Protein AF-A0A9K3DC18-F1 (afdb_monomer_lite)

Sequence (46 aa):
LLEHPNVVHLLEVIDTPRHIYLVMEMLNNGELFDYIVAHQRIREKE

Structure (mmCIF, N/CA/C/O backbone):
data_AF-A0A9K3DC18-F1
#
_entry.id   AF-A0A9K3DC18-F1
#
loop_
_atom_site.group_PDB
_atom_site.id
_atom_site.type_symbol
_atom_site.label_atom_id
_atom_site.label_alt_id
_atom_site.label_comp_id
_atom_site.label_asym_id
_atom_site.label_entity_id
_atom_site.label_seq_id
_atom_site.pdbx_PDB_ins_code
_atom_site.Cartn_x
_atom_site.Cartn_y
_atom_site.Cartn_z
_atom_site.occupancy
_atom_site.B_iso_or_equiv
_atom_site.auth_seq_id
_atom_site.auth_comp_id
_atom_site.auth_asym_id
_atom_site.auth_atom_id
_atom_site.pdbx_PDB_model_num
ATOM 1 N N . LEU A 1 1 ? 7.052 5.640 16.738 1.00 67.00 1 LEU A N 1
ATOM 2 C CA . LEU A 1 1 ? 6.148 5.748 15.575 1.00 67.00 1 LEU A CA 1
ATOM 3 C C . LEU A 1 1 ? 7.019 5.678 14.328 1.00 67.00 1 LEU A C 1
ATOM 5 O O . LEU A 1 1 ? 8.119 6.216 14.374 1.00 67.00 1 LEU A O 1
ATOM 9 N N . LEU A 1 2 ? 6.616 4.940 13.294 1.00 78.94 2 LEU A N 1
ATOM 10 C CA . LEU A 1 2 ? 7.419 4.786 12.079 1.00 78.94 2 LEU A CA 1
ATOM 11 C C . LEU A 1 2 ? 7.195 6.016 11.186 1.00 78.94 2 LEU A C 1
ATOM 13 O O . LEU A 1 2 ? 6.162 6.125 10.535 1.00 78.94 2 LEU A O 1
ATOM 17 N N . GLU A 1 3 ? 8.143 6.947 11.188 1.00 88.69 3 GLU A N 1
ATOM 18 C CA . GLU A 1 3 ? 8.123 8.137 10.335 1.00 88.69 3 GLU A CA 1
ATOM 19 C C . GLU A 1 3 ? 9.379 8.136 9.471 1.00 88.69 3 GLU A C 1
ATOM 21 O O . GLU A 1 3 ? 10.497 8.256 9.972 1.00 88.69 3 GLU A O 1
ATOM 26 N N . HIS A 1 4 ? 9.199 7.932 8.167 1.00 94.94 4 HIS A N 1
ATOM 27 C CA . HIS A 1 4 ? 10.295 7.892 7.211 1.00 94.94 4 HIS A CA 1
ATOM 28 C C . HIS A 1 4 ? 9.815 8.408 5.849 1.00 94.94 4 HIS A C 1
ATOM 30 O O . HIS A 1 4 ? 8.759 7.979 5.393 1.00 94.94 4 HIS A O 1
ATOM 36 N N . PRO A 1 5 ? 10.594 9.248 5.145 1.00 94.62 5 PRO A N 1
ATOM 37 C CA . PRO A 1 5 ? 10.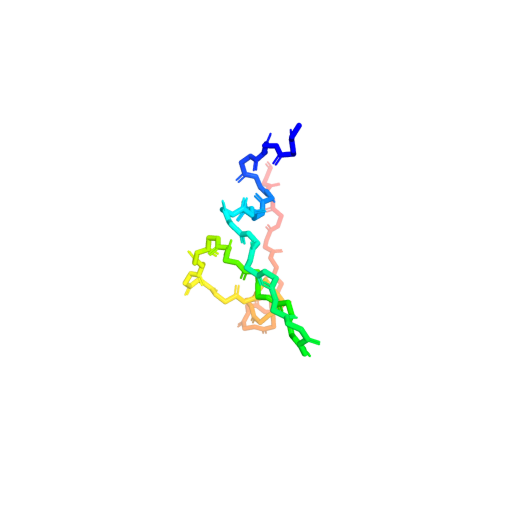182 9.871 3.879 1.00 94.62 5 PRO A CA 1
ATOM 38 C C . PRO A 1 5 ? 9.872 8.891 2.734 1.00 94.62 5 PRO A C 1
ATOM 40 O O . PRO A 1 5 ? 9.312 9.288 1.718 1.00 94.62 5 PRO A O 1
ATOM 43 N N . ASN A 1 6 ? 10.265 7.621 2.858 1.00 94.56 6 ASN A N 1
ATOM 44 C CA . ASN A 1 6 ? 10.034 6.580 1.848 1.00 94.56 6 ASN A CA 1
ATOM 45 C C . ASN A 1 6 ? 9.153 5.427 2.346 1.00 94.56 6 ASN A C 1
ATOM 47 O O . ASN A 1 6 ? 9.166 4.352 1.752 1.00 94.56 6 ASN A O 1
ATOM 51 N N . VAL A 1 7 ? 8.429 5.621 3.450 1.00 94.62 7 VAL A N 1
ATOM 52 C CA . VAL A 1 7 ? 7.431 4.664 3.934 1.00 94.62 7 VAL A CA 1
ATOM 53 C C . VAL A 1 7 ? 6.098 5.386 4.047 1.00 94.62 7 VAL A C 1
ATOM 55 O O . VAL A 1 7 ? 6.046 6.468 4.621 1.00 94.62 7 VAL A O 1
ATOM 58 N N . VAL A 1 8 ? 5.035 4.787 3.503 1.00 94.62 8 VAL A N 1
ATOM 59 C CA . VAL A 1 8 ? 3.676 5.337 3.600 1.00 94.62 8 VAL A CA 1
ATOM 60 C C . VAL A 1 8 ? 3.306 5.563 5.057 1.00 94.62 8 VAL A C 1
ATOM 62 O O . VAL A 1 8 ? 3.434 4.660 5.890 1.00 94.62 8 VAL A O 1
ATOM 65 N N . HIS A 1 9 ? 2.817 6.764 5.346 1.00 94.94 9 HIS A N 1
ATOM 66 C CA . HIS A 1 9 ? 2.366 7.097 6.680 1.00 94.94 9 HIS A CA 1
ATOM 67 C C . HIS A 1 9 ? 0.948 6.570 6.942 1.00 94.94 9 HIS A C 1
ATOM 69 O O . HIS A 1 9 ? 0.035 6.734 6.125 1.00 94.94 9 HIS A O 1
ATOM 75 N N . LEU A 1 10 ? 0.768 5.946 8.108 1.00 95.62 10 LEU A N 1
ATOM 76 C CA . LEU A 1 10 ? -0.538 5.561 8.637 1.00 95.62 10 LEU A CA 1
ATOM 77 C C . LEU A 1 10 ? -1.076 6.722 9.474 1.00 95.62 10 LEU A C 1
ATOM 79 O O . LEU A 1 10 ? -0.544 7.008 10.543 1.00 95.62 10 LEU A O 1
ATOM 83 N N . LEU A 1 11 ? -2.121 7.376 8.975 1.00 95.12 11 LEU A N 1
ATOM 84 C CA . LEU A 1 11 ? -2.705 8.573 9.577 1.00 95.12 11 LEU A CA 1
ATOM 85 C C . LEU A 1 11 ? -3.673 8.211 10.706 1.00 95.12 11 LEU A C 1
ATOM 87 O O . LEU A 1 11 ? -3.631 8.805 11.780 1.00 95.12 11 LEU A O 1
ATOM 91 N N . GLU A 1 12 ? -4.546 7.232 10.465 1.00 96.56 12 GLU A N 1
ATOM 92 C CA . GLU A 1 12 ? -5.581 6.837 11.417 1.00 96.56 12 GLU A CA 1
ATOM 93 C C . GLU A 1 12 ? -5.967 5.367 11.237 1.00 96.56 12 GLU A C 1
ATOM 95 O O . GLU A 1 12 ? -5.946 4.819 10.131 1.00 96.56 12 GLU A O 1
ATOM 100 N N . VAL A 1 13 ? -6.349 4.732 12.345 1.00 97.25 13 VAL A N 1
ATOM 101 C CA . VAL A 1 13 ? -6.979 3.412 12.352 1.00 97.25 13 VAL A CA 1
ATOM 102 C C . VAL A 1 13 ? -8.381 3.563 12.912 1.00 97.25 13 VAL A C 1
ATOM 104 O O . VAL A 1 13 ? -8.549 3.968 14.060 1.00 97.25 13 VAL A O 1
ATOM 107 N N . ILE A 1 14 ? -9.379 3.200 12.111 1.00 98.44 14 ILE A N 1
ATOM 108 C CA . ILE A 1 14 ? -10.771 3.151 12.554 1.00 98.44 14 ILE A CA 1
ATOM 109 C C . ILE A 1 14 ? -11.124 1.684 12.753 1.00 98.44 14 ILE A C 1
ATOM 111 O O . ILE A 1 14 ? -11.213 0.914 11.794 1.00 98.44 14 I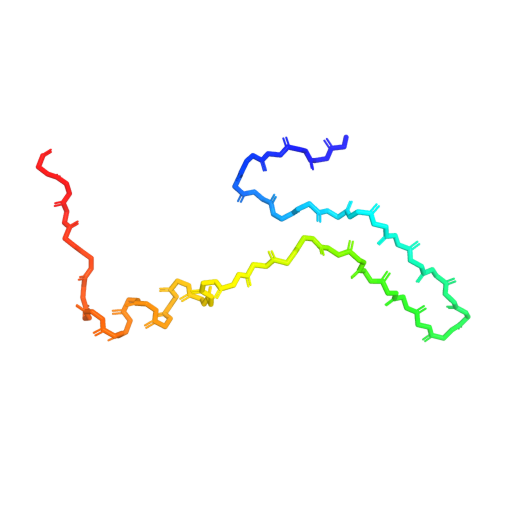LE A O 1
ATOM 115 N N . ASP A 1 15 ? -11.309 1.306 14.013 1.00 98.25 15 ASP A N 1
ATOM 116 C CA . ASP A 1 15 ? -11.726 -0.036 14.394 1.00 98.25 15 ASP A CA 1
ATOM 117 C C . ASP A 1 15 ? -13.242 -0.074 14.598 1.00 98.25 15 ASP A C 1
ATOM 119 O O . ASP A 1 15 ? -13.833 0.750 15.300 1.00 98.25 15 ASP A O 1
ATOM 123 N N . THR A 1 16 ? -13.888 -1.036 13.953 1.00 97.81 16 THR A N 1
ATOM 124 C CA . THR A 1 16 ? -15.315 -1.305 14.089 1.00 97.81 16 THR A CA 1
ATOM 125 C C . THR A 1 16 ? -15.496 -2.780 14.428 1.00 97.81 16 THR A C 1
ATOM 127 O O . THR A 1 16 ? -14.652 -3.596 14.069 1.00 97.81 16 THR A O 1
ATOM 130 N N . PRO A 1 17 ? -16.639 -3.201 14.999 1.00 98.44 17 PRO A N 1
ATOM 131 C CA . PRO A 1 17 ? -16.827 -4.595 15.413 1.00 98.44 17 PRO A CA 1
ATOM 132 C C . PRO A 1 17 ? -16.654 -5.660 14.315 1.00 98.44 17 PRO A C 1
ATOM 134 O O . PRO A 1 17 ? -16.618 -6.847 14.626 1.00 98.44 17 PRO A O 1
ATOM 137 N N . ARG A 1 18 ? -16.636 -5.272 13.032 1.00 98.19 18 ARG A N 1
ATOM 138 C CA . ARG A 1 18 ? -16.528 -6.197 11.892 1.00 98.19 18 ARG A CA 1
ATOM 139 C C . ARG A 1 18 ? -15.362 -5.909 10.950 1.00 98.19 18 ARG A C 1
ATOM 141 O O . ARG A 1 18 ? -15.037 -6.777 10.149 1.00 98.19 18 ARG A O 1
ATOM 148 N N . HIS A 1 19 ? -14.774 -4.718 11.004 1.00 98.06 19 HIS A N 1
ATOM 149 C CA . HIS A 1 19 ? -13.770 -4.285 10.036 1.00 98.06 19 HIS A CA 1
ATOM 150 C C . HIS A 1 19 ? -12.785 -3.318 10.674 1.00 98.06 19 HIS A C 1
ATOM 152 O O . HIS A 1 19 ? -13.162 -2.514 11.525 1.00 98.06 19 HIS A O 1
ATOM 158 N N . ILE A 1 20 ? -11.562 -3.348 10.157 1.00 98.25 20 ILE A N 1
ATOM 159 C CA . ILE A 1 20 ? -10.518 -2.378 10.458 1.00 98.25 20 ILE A CA 1
ATOM 160 C C . ILE A 1 20 ? -10.273 -1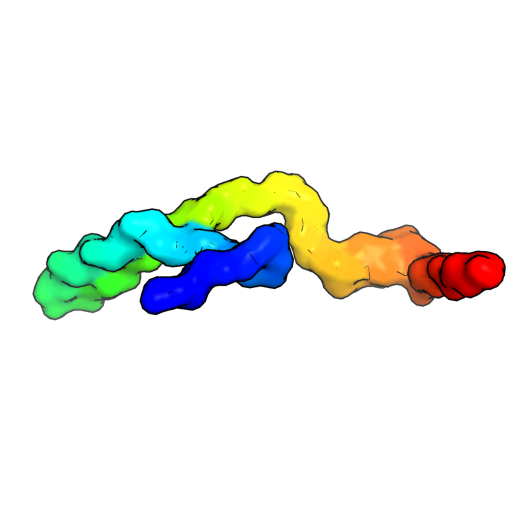.575 9.187 1.00 98.25 20 ILE A C 1
ATOM 162 O O . ILE A 1 20 ? -10.058 -2.149 8.118 1.00 98.25 20 ILE A O 1
ATOM 166 N N . TYR A 1 21 ? -10.294 -0.254 9.310 1.00 98.19 21 TYR A N 1
ATOM 167 C CA . TYR A 1 21 ? -9.969 0.661 8.227 1.00 98.19 21 TYR A CA 1
ATOM 168 C C . TYR A 1 21 ? -8.637 1.337 8.527 1.00 98.19 21 TYR A C 1
ATOM 170 O O . TYR A 1 21 ? -8.431 1.866 9.620 1.00 98.19 21 TYR A O 1
ATOM 178 N N . LEU A 1 22 ? -7.743 1.319 7.542 1.00 97.69 22 LEU A N 1
ATOM 179 C CA . LEU A 1 22 ? -6.440 1.966 7.608 1.00 97.69 22 LEU A CA 1
ATOM 180 C C . LEU A 1 22 ? -6.484 3.208 6.725 1.00 97.69 22 LEU A C 1
ATOM 182 O O . LEU A 1 22 ? -6.554 3.101 5.500 1.00 97.69 22 LEU A O 1
ATOM 186 N N . VAL A 1 23 ? -6.466 4.382 7.348 1.00 97.31 23 VAL A N 1
ATOM 187 C CA . VAL A 1 23 ? -6.370 5.657 6.639 1.00 97.31 23 VAL A CA 1
ATOM 188 C C . VAL A 1 23 ? -4.890 5.955 6.443 1.00 97.31 23 VAL A C 1
ATOM 190 O O . VAL A 1 23 ? -4.157 6.166 7.408 1.00 97.31 23 VAL A O 1
ATOM 193 N N . MET A 1 24 ? -4.438 5.935 5.194 1.00 96.25 24 MET A N 1
ATOM 194 C CA . MET A 1 24 ? -3.030 6.084 4.818 1.00 96.25 24 MET A CA 1
ATOM 195 C C . MET A 1 24 ? -2.858 7.240 3.831 1.00 96.25 24 MET A C 1
ATOM 197 O O . MET A 1 24 ? -3.827 7.679 3.208 1.00 96.25 24 MET A O 1
ATOM 201 N N . GLU A 1 25 ? -1.628 7.727 3.673 1.00 95.12 25 GLU A N 1
ATOM 202 C CA . GLU A 1 25 ? -1.296 8.703 2.628 1.00 95.12 25 GLU A CA 1
ATOM 203 C C . GLU A 1 25 ? -1.672 8.211 1.220 1.00 95.12 25 GLU A C 1
ATOM 205 O O . GLU A 1 25 ? -1.448 7.055 0.858 1.00 95.12 25 GLU A O 1
ATOM 210 N N . MET A 1 26 ? -2.210 9.121 0.401 1.00 94.31 26 MET A N 1
ATOM 211 C CA . MET A 1 26 ? -2.550 8.847 -0.995 1.00 94.31 26 MET A CA 1
ATOM 212 C C . MET A 1 26 ? -1.335 9.060 -1.905 1.00 94.31 26 MET A C 1
ATOM 214 O O . MET A 1 26 ? -0.745 10.141 -1.915 1.00 94.31 26 MET A O 1
ATOM 218 N N . LEU A 1 27 ? -1.017 8.062 -2.732 1.00 94.19 27 LEU A N 1
ATOM 219 C CA . LEU A 1 27 ? 0.056 8.115 -3.726 1.00 94.19 27 LEU A CA 1
ATOM 220 C C . LEU A 1 27 ? -0.520 7.975 -5.142 1.00 94.19 27 LEU A C 1
ATOM 222 O O . LEU A 1 27 ? -1.229 7.019 -5.436 1.00 94.19 27 LEU A O 1
ATOM 226 N N . ASN A 1 28 ? -0.181 8.908 -6.038 1.00 92.69 28 ASN A N 1
ATOM 227 C CA . ASN A 1 28 ? -0.806 9.005 -7.370 1.00 92.69 28 ASN A CA 1
ATOM 228 C C . ASN A 1 28 ? 0.005 8.370 -8.513 1.00 92.69 28 ASN A C 1
ATOM 230 O O . ASN A 1 28 ? -0.468 8.328 -9.644 1.00 92.69 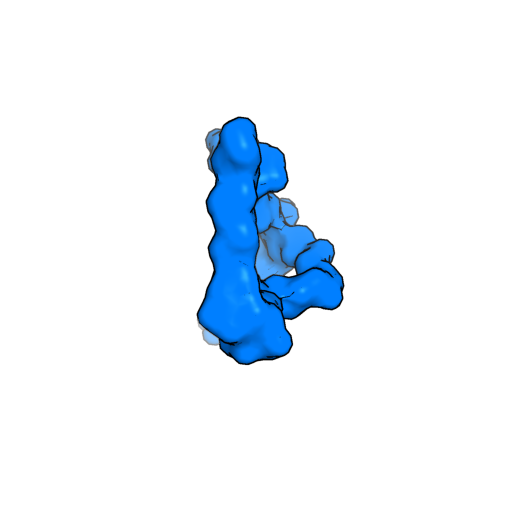28 ASN A O 1
ATOM 234 N N . ASN A 1 29 ? 1.229 7.906 -8.250 1.00 92.69 29 ASN A N 1
ATOM 235 C CA . ASN A 1 29 ? 2.174 7.518 -9.307 1.00 92.69 29 ASN A CA 1
ATOM 236 C C . ASN A 1 29 ? 2.163 6.018 -9.644 1.00 92.69 29 ASN A C 1
ATOM 238 O O . ASN A 1 29 ? 2.987 5.572 -10.438 1.00 92.69 29 ASN A O 1
ATOM 242 N N . GLY A 1 30 ? 1.236 5.254 -9.060 1.00 93.00 30 GLY A N 1
ATOM 243 C CA . GLY A 1 30 ? 1.119 3.816 -9.290 1.00 93.00 30 GLY A CA 1
ATOM 244 C C . GLY A 1 30 ? 2.299 3.016 -8.738 1.00 93.00 30 GLY A C 1
ATOM 245 O O . GLY A 1 30 ? 3.006 3.455 -7.827 1.00 93.00 30 GLY A O 1
ATOM 246 N N . GLU A 1 31 ? 2.489 1.816 -9.283 1.00 95.38 31 GLU A N 1
ATOM 247 C CA . GLU A 1 31 ? 3.496 0.869 -8.816 1.00 95.38 31 GLU A CA 1
ATOM 248 C C . GLU A 1 31 ? 4.824 1.009 -9.569 1.00 95.38 31 GLU A C 1
ATOM 250 O O . GLU A 1 31 ? 4.878 1.198 -10.786 1.00 95.38 31 GLU A O 1
ATOM 255 N N . LEU A 1 32 ? 5.935 0.831 -8.847 1.00 93.56 32 LEU A N 1
ATOM 256 C CA . LEU A 1 32 ? 7.268 0.814 -9.455 1.00 93.56 32 LEU A CA 1
ATOM 257 C C . LEU A 1 32 ? 7.418 -0.328 -10.471 1.00 93.56 32 LEU A C 1
ATOM 259 O O . LEU A 1 32 ? 8.140 -0.187 -11.457 1.00 93.56 32 LEU A O 1
ATOM 263 N N . PHE A 1 33 ? 6.748 -1.457 -10.243 1.00 93.44 33 PHE A N 1
ATOM 264 C CA . PHE A 1 33 ? 6.804 -2.590 -11.158 1.00 93.44 33 PHE A CA 1
ATOM 265 C C . PHE A 1 33 ? 6.218 -2.234 -12.528 1.00 93.44 33 PHE A C 1
ATOM 267 O O . PHE A 1 33 ? 6.888 -2.432 -13.543 1.00 93.44 33 PHE A O 1
ATOM 274 N N . ASP A 1 34 ? 5.035 -1.618 -12.553 1.00 94.56 34 ASP A N 1
ATOM 275 C CA . ASP A 1 34 ? 4.410 -1.138 -13.789 1.00 94.56 34 ASP A CA 1
ATOM 276 C C . ASP A 1 34 ? 5.307 -0.136 -14.515 1.00 94.56 34 ASP A C 1
ATOM 278 O O . ASP A 1 34 ? 5.493 -0.216 -15.732 1.00 94.56 34 ASP A O 1
ATOM 282 N N . TYR A 1 35 ? 5.938 0.766 -13.758 1.00 94.19 35 TYR A N 1
ATOM 283 C CA . TYR A 1 35 ? 6.912 1.697 -14.310 1.00 94.19 35 TYR A CA 1
ATOM 284 C C . TYR A 1 35 ? 8.084 0.969 -14.990 1.00 94.19 35 TYR A C 1
ATOM 286 O O . TYR A 1 35 ? 8.440 1.308 -16.120 1.00 94.19 35 TYR A O 1
ATOM 294 N N . ILE A 1 36 ? 8.672 -0.050 -14.354 1.00 94.69 36 ILE A N 1
ATOM 295 C CA . ILE A 1 36 ? 9.784 -0.827 -14.927 1.00 94.69 36 ILE A CA 1
ATOM 296 C C . ILE A 1 36 ? 9.342 -1.568 -16.190 1.00 94.69 36 ILE A C 1
ATOM 298 O O . ILE A 1 36 ? 10.045 -1.511 -17.199 1.00 94.69 36 ILE A O 1
ATOM 302 N N . VAL A 1 37 ? 8.181 -2.229 -16.158 1.00 94.88 37 VAL A N 1
ATOM 303 C CA . VAL A 1 37 ? 7.635 -2.960 -17.311 1.00 94.88 37 VAL A CA 1
ATOM 304 C C . VAL A 1 37 ? 7.430 -2.018 -18.498 1.00 94.88 37 VAL A C 1
ATOM 306 O O . VAL A 1 37 ? 7.842 -2.345 -19.612 1.00 94.88 37 VAL A O 1
ATOM 309 N N . ALA A 1 38 ? 6.886 -0.821 -18.263 1.00 93.69 38 ALA A N 1
ATOM 310 C CA . ALA A 1 38 ? 6.683 0.187 -19.303 1.00 93.69 38 ALA A CA 1
ATOM 311 C C . ALA A 1 38 ? 7.997 0.709 -19.921 1.00 93.69 38 ALA A C 1
ATOM 313 O O . ALA A 1 38 ? 8.015 1.083 -21.093 1.00 93.69 38 ALA A O 1
ATOM 314 N N . HIS A 1 39 ? 9.100 0.716 -19.164 1.00 92.94 39 HIS A N 1
ATOM 315 C CA . HIS A 1 39 ? 10.395 1.258 -19.602 1.00 92.94 39 HIS A CA 1
ATOM 316 C C . HIS A 1 39 ? 11.441 0.181 -19.948 1.00 92.94 39 HIS A C 1
ATOM 318 O O . HIS A 1 39 ? 12.559 0.529 -20.332 1.00 92.94 39 HIS A O 1
ATOM 324 N N . GLN A 1 40 ? 11.093 -1.110 -19.846 1.00 91.06 40 GLN A N 1
ATOM 325 C CA . GLN A 1 40 ? 11.933 -2.314 -20.016 1.00 91.06 40 GLN A CA 1
ATOM 326 C C . GLN A 1 40 ? 13.110 -2.451 -19.035 1.00 91.06 40 GLN A C 1
ATOM 328 O O . GLN A 1 40 ? 13.388 -3.546 -18.552 1.00 91.06 40 GLN A O 1
ATOM 333 N N . ARG A 1 41 ? 13.831 -1.362 -18.759 1.00 87.62 41 ARG A N 1
ATOM 334 C CA . ARG A 1 41 ? 14.921 -1.281 -17.785 1.00 87.62 41 ARG A CA 1
ATOM 335 C C . ARG A 1 41 ? 15.089 0.153 -17.291 1.00 87.62 41 ARG A C 1
ATOM 337 O O . ARG A 1 41 ? 14.945 1.101 -18.061 1.00 87.62 41 ARG A O 1
ATOM 344 N N . ILE A 1 42 ? 15.479 0.306 -16.030 1.00 90.31 42 ILE A N 1
ATOM 345 C CA . ILE A 1 42 ? 15.945 1.592 -15.500 1.00 90.31 42 ILE A CA 1
ATOM 346 C C . ILE A 1 42 ? 17.431 1.726 -15.847 1.00 90.31 42 ILE A C 1
ATOM 348 O O . ILE A 1 42 ? 18.185 0.759 -15.751 1.00 90.31 42 ILE A O 1
ATOM 352 N N . ARG A 1 43 ? 17.847 2.907 -16.312 1.00 88.06 43 ARG A N 1
ATOM 353 C CA . ARG A 1 43 ? 19.257 3.1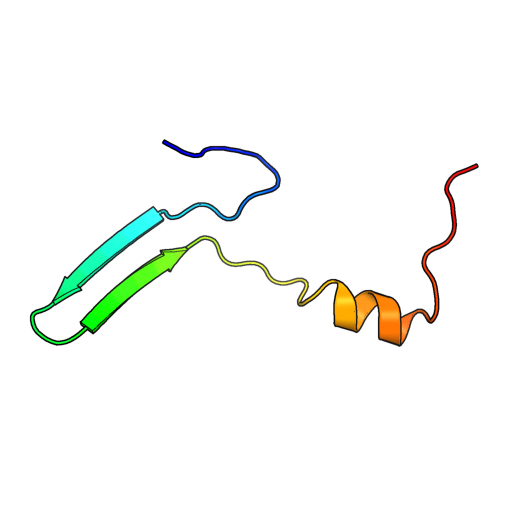75 -16.620 1.00 88.06 43 ARG A CA 1
ATOM 354 C C . ARG A 1 43 ? 20.046 3.327 -15.325 1.00 88.06 43 ARG A C 1
ATOM 356 O O . ARG A 1 43 ? 19.575 3.979 -14.396 1.00 88.06 43 ARG A O 1
ATOM 363 N N . GLU A 1 44 ? 21.239 2.749 -15.289 1.00 90.00 44 GLU A N 1
ATOM 364 C CA . GLU A 1 44 ? 22.179 2.985 -14.198 1.00 90.00 44 GLU A CA 1
ATOM 365 C C . GLU A 1 44 ? 22.609 4.453 -14.190 1.00 90.00 44 GLU A C 1
ATOM 367 O O . GLU A 1 44 ? 22.665 5.114 -15.232 1.00 90.00 44 GLU A O 1
ATOM 372 N N . LYS A 1 45 ? 22.853 4.971 -12.988 1.00 83.50 45 LYS A N 1
ATOM 373 C CA . LYS A 1 45 ? 23.415 6.303 -12.802 1.00 83.50 45 LYS A CA 1
ATOM 374 C C . LYS A 1 45 ? 24.917 6.204 -13.079 1.00 83.50 45 LYS A C 1
ATOM 376 O O . LYS A 1 45 ? 25.536 5.270 -12.577 1.00 83.50 45 LYS A O 1
ATOM 381 N N . GLU A 1 46 ? 25.448 7.115 -13.893 1.00 69.62 46 GLU A N 1
ATOM 382 C CA . GLU A 1 46 ? 26.893 7.216 -14.169 1.00 69.62 46 GLU A CA 1
ATOM 383 C C . GLU A 1 46 ? 27.726 7.371 -12.889 1.00 69.62 46 GLU A C 1
ATOM 385 O O . GLU A 1 46 ? 27.246 8.052 -11.945 1.00 69.62 46 GLU A O 1
#

Secondary structure (DSSP, 8-state):
----TTS--EEEEEEETTEEEEEE----S--HHHHHHHHSSPPPP-

Organism: NCBI:txid797122

InterPro domains:
  IPR000719 Protein kinase domain [PF00069] (2-46)
  IPR000719 Protein kinase domain [PS50011] (1-46)
  IPR011009 Protein kinase-like domain superfamily [SSF56112] (2-45)

Radius of gyration: 16.35 Å; chains: 1; bounding box: 44×16×36 Å

Foldseek 3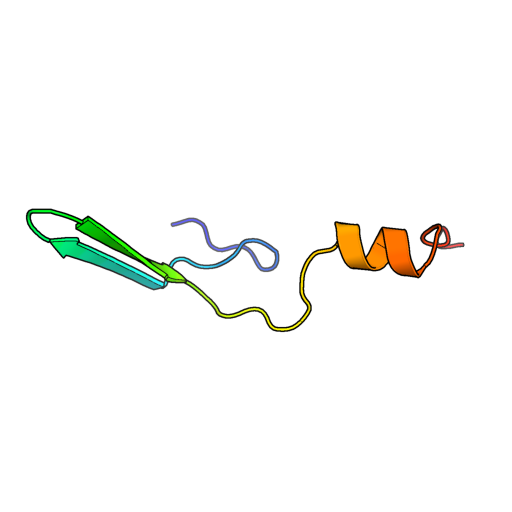Di:
DDDDPPDKDFDDWDDDPPDIDTDIDDDDPDDPVVVCVVVVHDDDDD

pLDDT: mean 92.91, std 6.52, range [67.0, 98.44]